Protein AF-A0A385BKR3-F1 (afdb_monomer)

pLDDT: mean 83.0, std 9.74, range [44.62, 93.06]

Sequence (88 aa):
MNAYLKEIAGVCEIEKELTIHIARHTFAITVTLTNGVPIESVSKMLGHKNLRTTQHYAKVLDRKVSEDMKILKEKFTINSKNQKTQAS

Solvent-accessible surface area (backbone atoms only — not comparable to full-atom values): 5187 Å² total; per-residue (Å²): 121,53,64,62,40,47,53,51,25,62,76,68,70,46,89,64,90,54,40,70,69,57,53,53,50,43,45,54,43,67,64,30,45,73,69,65,47,54,67,69,58,50,26,55,77,70,67,49,92,52,67,74,74,56,53,75,51,47,71,60,49,57,57,46,53,54,52,55,51,51,53,50,52,50,54,56,50,51,55,59,50,57,60,59,63,73,73,108

Mean predicted aligned error: 8.47 Å

Structure (mmCIF, N/CA/C/O backbone):
data_AF-A0A385BKR3-F1
#
_entry.id   AF-A0A385BKR3-F1
#
loop_
_atom_site.group_PDB
_atom_site.id
_atom_site.type_symbol
_atom_site.label_atom_id
_atom_site.label_alt_id
_atom_site.label_comp_id
_atom_site.label_asym_id
_atom_site.label_entity_id
_atom_site.label_seq_id
_atom_site.pdbx_PDB_ins_code
_atom_site.Cartn_x
_atom_site.Cartn_y
_atom_site.Cartn_z
_atom_site.occupancy
_atom_site.B_iso_or_equiv
_atom_site.auth_seq_id
_atom_site.auth_comp_id
_atom_site.auth_asym_id
_atom_site.auth_atom_id
_atom_site.pdbx_PDB_model_num
ATOM 1 N N . MET A 1 1 ? 15.691 -4.999 -19.952 1.00 62.09 1 MET A N 1
ATOM 2 C CA . MET A 1 1 ? 15.058 -5.533 -18.722 1.00 62.09 1 MET A CA 1
ATOM 3 C C . MET A 1 1 ? 13.531 -5.613 -18.827 1.00 62.09 1 MET A C 1
ATOM 5 O O . MET A 1 1 ? 12.997 -6.651 -18.477 1.00 62.09 1 MET A O 1
ATOM 9 N N . ASN A 1 2 ? 12.826 -4.619 -19.391 1.00 77.06 2 ASN A N 1
ATOM 10 C CA . ASN A 1 2 ? 11.367 -4.717 -19.624 1.00 77.06 2 ASN A CA 1
ATOM 11 C C . ASN A 1 2 ? 10.940 -5.751 -20.693 1.00 77.06 2 ASN A C 1
ATOM 13 O O . ASN A 1 2 ? 9.768 -6.095 -20.740 1.00 77.06 2 ASN A O 1
ATOM 17 N N . ALA A 1 3 ? 11.850 -6.250 -21.540 1.00 80.25 3 ALA A N 1
ATOM 18 C CA . ALA A 1 3 ? 11.527 -7.239 -22.580 1.00 80.25 3 ALA A CA 1
ATOM 19 C C . ALA A 1 3 ? 10.924 -8.533 -21.998 1.00 80.25 3 ALA A C 1
ATOM 21 O O . ALA A 1 3 ? 9.854 -8.945 -22.425 1.00 80.25 3 ALA A O 1
ATOM 22 N N . TYR A 1 4 ? 11.523 -9.082 -20.936 1.00 84.12 4 TYR A N 1
ATOM 23 C CA . TYR A 1 4 ? 10.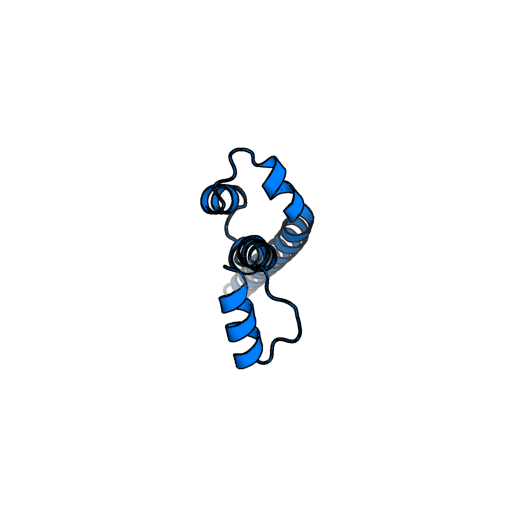989 -10.262 -20.246 1.00 84.12 4 TYR A CA 1
ATOM 24 C C . TYR A 1 4 ? 9.620 -10.011 -19.599 1.00 84.12 4 TYR A C 1
ATOM 26 O O . TYR A 1 4 ? 8.769 -10.892 -19.582 1.00 84.12 4 TYR A O 1
ATOM 34 N N . LEU A 1 5 ? 9.368 -8.795 -19.098 1.00 84.44 5 LEU A N 1
ATOM 35 C CA . LEU A 1 5 ? 8.048 -8.436 -18.565 1.00 84.44 5 LEU A CA 1
ATOM 36 C C . LEU A 1 5 ? 6.979 -8.394 -19.663 1.00 84.44 5 LEU A C 1
ATOM 38 O O . LEU A 1 5 ? 5.831 -8.721 -19.384 1.00 84.44 5 LEU A O 1
ATOM 42 N N . LYS A 1 6 ? 7.347 -8.026 -20.897 1.00 83.69 6 LYS A N 1
ATOM 43 C CA . LYS A 1 6 ? 6.438 -8.051 -22.053 1.00 83.69 6 LYS A CA 1
ATOM 44 C C . LYS A 1 6 ? 6.117 -9.476 -22.491 1.00 83.69 6 LYS A C 1
ATOM 46 O O . LYS A 1 6 ? 4.963 -9.761 -22.782 1.00 83.69 6 LYS A O 1
ATOM 51 N N . GLU A 1 7 ? 7.102 -10.370 -22.478 1.00 87.06 7 GLU A N 1
ATOM 52 C CA . GLU A 1 7 ? 6.877 -11.795 -22.753 1.00 87.06 7 GLU A CA 1
ATOM 53 C C . GLU A 1 7 ? 5.947 -12.425 -21.712 1.00 87.06 7 GLU A C 1
ATOM 55 O O . GLU A 1 7 ? 4.951 -13.044 -22.075 1.00 87.06 7 GLU A O 1
ATOM 60 N N . ILE A 1 8 ? 6.209 -12.193 -20.420 1.00 87.19 8 ILE A N 1
ATOM 61 C CA . ILE A 1 8 ? 5.344 -12.679 -19.335 1.00 87.19 8 ILE A CA 1
ATOM 62 C C . ILE A 1 8 ? 3.934 -12.083 -19.454 1.00 87.19 8 ILE A C 1
ATOM 64 O O . ILE A 1 8 ? 2.960 -12.811 -19.297 1.00 87.19 8 ILE A O 1
ATOM 68 N N . ALA A 1 9 ? 3.804 -10.789 -19.774 1.00 88.25 9 ALA A N 1
ATOM 69 C CA . ALA A 1 9 ? 2.499 -10.164 -20.008 1.00 88.25 9 ALA A CA 1
ATOM 70 C C . ALA A 1 9 ? 1.732 -10.849 -21.148 1.00 88.25 9 ALA A C 1
ATOM 72 O O . ALA A 1 9 ? 0.540 -11.099 -21.002 1.00 88.25 9 ALA A O 1
ATOM 73 N N . GLY A 1 10 ? 2.422 -11.187 -22.243 1.00 86.81 10 GLY A N 1
ATOM 74 C CA . GLY A 1 10 ? 1.837 -11.900 -23.378 1.00 86.81 10 GLY A CA 1
ATOM 75 C C . GLY A 1 10 ? 1.357 -13.307 -23.017 1.00 86.81 10 GLY A C 1
ATOM 76 O O . GLY A 1 10 ? 0.262 -13.688 -23.411 1.00 86.81 10 GLY A O 1
ATOM 77 N N . VAL A 1 11 ? 2.129 -14.055 -22.221 1.00 92.19 11 VAL A N 1
ATOM 78 C CA . VAL A 1 11 ? 1.744 -15.402 -21.752 1.00 92.19 11 VAL A CA 1
ATOM 79 C C . VAL A 1 11 ? 0.584 -15.353 -20.754 1.00 92.19 11 VAL A C 1
ATOM 81 O O . VAL A 1 11 ? -0.260 -16.242 -20.746 1.00 92.19 11 VAL A O 1
ATOM 84 N N . CYS A 1 12 ? 0.536 -14.328 -19.903 1.00 90.94 12 CYS A N 1
ATOM 85 C CA . CYS A 1 12 ? -0.512 -14.156 -18.898 1.00 90.94 12 CYS A CA 1
ATOM 86 C C . CYS A 1 12 ? -1.750 -13.398 -19.412 1.00 90.94 12 CYS A C 1
ATOM 88 O O . CYS A 1 12 ? -2.606 -13.064 -18.595 1.00 90.94 12 CYS A O 1
ATOM 90 N N . GLU A 1 13 ? -1.826 -13.090 -20.712 1.00 92.81 13 GLU A N 1
ATOM 91 C CA . GLU A 1 13 ? -2.927 -12.332 -21.333 1.00 92.81 13 GLU A CA 1
ATOM 92 C C . GLU A 1 13 ? -3.194 -10.973 -20.647 1.00 92.81 13 GLU A C 1
ATOM 94 O O . GLU A 1 13 ? -4.326 -10.507 -20.518 1.00 92.81 13 GLU A O 1
ATOM 99 N N . ILE A 1 14 ? -2.133 -10.304 -20.184 1.00 88.94 14 ILE A N 1
ATOM 100 C CA . ILE A 1 14 ? -2.228 -8.993 -19.534 1.00 88.94 14 ILE A CA 1
ATOM 101 C C . ILE A 1 14 ? -2.159 -7.901 -20.605 1.00 88.94 14 ILE A C 1
ATOM 103 O O . ILE A 1 14 ? -1.101 -7.624 -21.162 1.00 88.94 14 ILE A O 1
ATOM 107 N N . GLU A 1 15 ? -3.280 -7.216 -20.835 1.00 85.94 15 GLU A N 1
ATOM 108 C CA . GLU A 1 15 ? -3.385 -6.141 -21.839 1.00 85.94 15 GLU A CA 1
ATOM 109 C C . GLU A 1 15 ? -2.615 -4.861 -21.463 1.00 85.94 15 GLU A C 1
ATOM 111 O O . GLU A 1 15 ? -2.294 -4.030 -22.314 1.00 85.94 15 GLU A O 1
ATOM 116 N N . LYS A 1 16 ? -2.311 -4.670 -20.174 1.00 84.56 16 LYS A N 1
ATOM 117 C CA . LYS A 1 16 ? -1.542 -3.516 -19.692 1.00 84.56 16 LYS A CA 1
ATOM 118 C C . LYS A 1 16 ? -0.048 -3.711 -19.921 1.00 84.56 16 LYS A C 1
ATOM 120 O O . LYS A 1 16 ? 0.514 -4.746 -19.576 1.00 84.56 16 LYS A O 1
ATOM 125 N N . GLU A 1 17 ? 0.629 -2.655 -20.369 1.00 85.44 17 GLU A N 1
ATOM 126 C CA . GLU A 1 17 ? 2.088 -2.669 -20.479 1.00 85.44 17 GLU A CA 1
ATOM 127 C C . GLU A 1 17 ? 2.736 -2.824 -19.092 1.00 85.44 17 GLU A C 1
ATOM 129 O O . GLU A 1 17 ? 2.704 -1.914 -18.260 1.00 85.44 17 GLU A O 1
ATOM 134 N N . LEU A 1 18 ? 3.347 -3.986 -18.839 1.00 85.75 18 LEU A N 1
ATOM 135 C CA . LEU A 1 18 ? 4.111 -4.232 -17.621 1.00 85.75 18 LEU A CA 1
ATOM 136 C C . LEU A 1 18 ? 5.482 -3.554 -17.706 1.00 85.75 18 LEU A C 1
ATOM 138 O O . LEU A 1 18 ? 6.322 -3.872 -18.548 1.00 85.75 18 LEU A O 1
ATOM 142 N N . THR A 1 19 ? 5.733 -2.643 -16.770 1.00 89.19 19 THR A N 1
ATOM 143 C CA . THR A 1 19 ? 7.038 -2.001 -16.579 1.00 89.19 19 THR A CA 1
ATOM 144 C C . THR A 1 19 ? 7.555 -2.260 -15.168 1.00 89.19 19 THR A C 1
ATOM 146 O O . THR A 1 19 ? 6.780 -2.500 -14.240 1.00 89.19 19 THR A O 1
ATOM 149 N N . ILE A 1 20 ? 8.872 -2.153 -14.967 1.00 87.06 20 ILE A N 1
ATOM 150 C CA . ILE A 1 20 ? 9.489 -2.268 -13.631 1.00 87.06 20 ILE A CA 1
ATOM 151 C C . ILE A 1 20 ? 8.891 -1.252 -12.645 1.00 87.06 20 ILE A C 1
ATOM 153 O O . ILE A 1 20 ? 8.710 -1.561 -11.468 1.00 87.06 20 ILE A O 1
ATOM 157 N N . HIS A 1 21 ? 8.537 -0.053 -13.116 1.00 86.81 21 HIS A N 1
ATOM 158 C CA . HI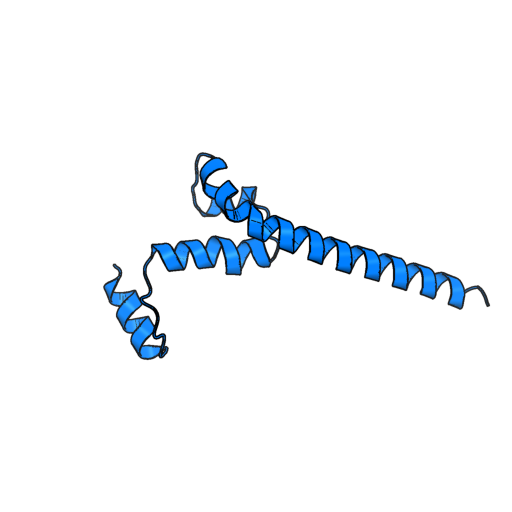S A 1 21 ? 7.892 0.961 -12.282 1.00 86.81 21 HIS A CA 1
ATOM 159 C C . HIS A 1 21 ? 6.509 0.508 -11.796 1.00 86.81 21 HIS A C 1
ATOM 161 O O . HIS A 1 21 ? 6.204 0.656 -10.612 1.00 86.81 21 HIS A O 1
ATOM 167 N N . ILE A 1 22 ? 5.703 -0.114 -12.664 1.00 88.31 22 ILE A N 1
ATOM 168 C CA . ILE A 1 22 ? 4.396 -0.678 -12.290 1.00 88.31 22 ILE A CA 1
ATOM 169 C C . ILE A 1 22 ? 4.564 -1.848 -11.320 1.00 88.31 22 ILE A C 1
ATOM 171 O O . ILE A 1 22 ? 3.851 -1.912 -10.318 1.00 88.31 22 ILE A O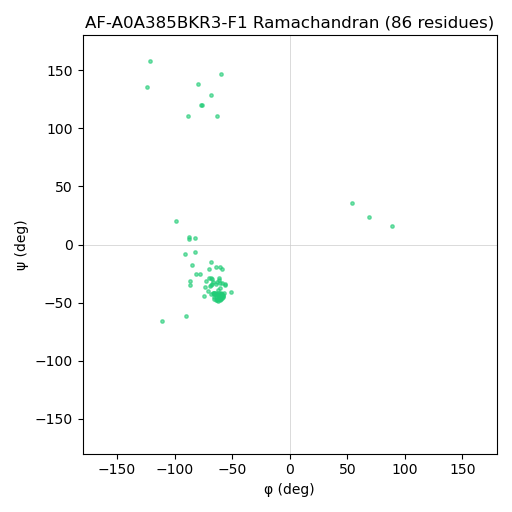 1
ATOM 175 N N . ALA A 1 23 ? 5.532 -2.735 -11.558 1.00 88.62 23 ALA A N 1
ATOM 176 C CA . ALA A 1 23 ? 5.824 -3.838 -10.645 1.00 88.62 23 ALA A CA 1
ATOM 177 C C . ALA A 1 23 ? 6.217 -3.322 -9.249 1.00 88.62 23 ALA A C 1
ATOM 179 O O . ALA A 1 23 ? 5.683 -3.781 -8.239 1.00 88.62 23 ALA A O 1
ATOM 180 N N . ARG A 1 24 ? 7.075 -2.294 -9.181 1.00 89.06 24 ARG A N 1
ATOM 181 C CA . ARG A 1 24 ? 7.479 -1.646 -7.924 1.00 89.06 24 ARG A CA 1
ATOM 182 C C . ARG A 1 24 ? 6.297 -1.008 -7.191 1.00 89.06 24 ARG A C 1
ATOM 184 O O . ARG A 1 24 ? 6.180 -1.175 -5.978 1.00 89.06 24 ARG A O 1
ATOM 191 N N . HIS A 1 25 ? 5.419 -0.303 -7.903 1.00 88.62 25 HIS A N 1
ATOM 192 C CA . HIS A 1 25 ? 4.202 0.264 -7.314 1.00 88.62 25 HIS A CA 1
ATOM 193 C C . HIS A 1 25 ? 3.244 -0.819 -6.816 1.00 88.62 25 HIS A C 1
ATOM 195 O O . HIS A 1 25 ? 2.716 -0.708 -5.712 1.00 88.62 25 HIS A O 1
ATOM 201 N N . THR A 1 26 ? 3.063 -1.890 -7.587 1.00 90.00 26 THR A N 1
ATOM 202 C CA . THR A 1 26 ? 2.213 -3.027 -7.211 1.00 90.00 26 THR A CA 1
ATOM 203 C C . THR A 1 26 ? 2.736 -3.706 -5.949 1.00 90.00 26 THR A C 1
ATOM 205 O O . THR A 1 26 ? 1.964 -3.954 -5.023 1.00 90.00 26 THR A O 1
ATOM 208 N N . PHE A 1 27 ? 4.050 -3.916 -5.851 1.00 91.38 27 PHE A N 1
ATOM 209 C CA . PHE A 1 27 ? 4.685 -4.451 -4.649 1.00 91.38 27 PHE A CA 1
ATOM 210 C C . PHE A 1 27 ? 4.471 -3.542 -3.425 1.00 91.38 27 PHE A C 1
ATOM 212 O O . PHE A 1 27 ? 4.059 -3.999 -2.357 1.00 91.38 27 PHE A O 1
ATOM 219 N N . ALA A 1 28 ? 4.693 -2.236 -3.585 1.00 88.94 28 ALA A N 1
ATOM 220 C CA . ALA A 1 28 ? 4.547 -1.269 -2.501 1.00 88.94 28 ALA A CA 1
ATOM 221 C C . ALA A 1 28 ? 3.093 -1.128 -2.023 1.00 88.94 28 ALA A C 1
ATOM 223 O O . ALA A 1 28 ? 2.835 -1.043 -0.831 1.00 88.94 28 ALA A O 1
ATOM 224 N N . ILE A 1 29 ? 2.128 -1.099 -2.939 1.00 87.88 29 ILE A N 1
ATOM 225 C CA . ILE A 1 29 ? 0.729 -0.836 -2.593 1.00 87.88 29 ILE A CA 1
ATOM 226 C C . ILE A 1 29 ? -0.009 -2.137 -2.292 1.00 87.88 29 ILE A C 1
ATOM 228 O O . ILE A 1 29 ? -0.511 -2.315 -1.189 1.00 87.88 29 ILE A O 1
ATOM 232 N N . THR A 1 30 ? -0.086 -3.027 -3.281 1.00 88.25 30 THR A N 1
ATOM 233 C CA . THR A 1 30 ? -1.029 -4.158 -3.303 1.00 88.25 30 THR A CA 1
ATOM 234 C C . THR A 1 30 ? -0.481 -5.389 -2.590 1.00 88.25 30 THR A C 1
ATOM 236 O O . THR A 1 30 ? -1.240 -6.172 -2.025 1.00 88.25 30 THR A O 1
ATOM 239 N N . VAL A 1 31 ? 0.838 -5.585 -2.613 1.00 91.31 31 VAL A N 1
ATOM 240 C CA . VAL A 1 31 ? 1.457 -6.735 -1.940 1.00 91.31 31 VAL A CA 1
ATOM 241 C C . VAL A 1 31 ? 1.748 -6.428 -0.472 1.00 91.31 31 VAL A C 1
ATOM 243 O O . VAL A 1 31 ? 1.600 -7.313 0.363 1.00 91.31 31 VAL A O 1
ATOM 246 N N . THR A 1 32 ? 2.121 -5.192 -0.127 1.00 91.44 32 THR A N 1
ATOM 247 C CA . THR A 1 32 ? 2.586 -4.856 1.231 1.00 91.44 32 THR A CA 1
ATOM 248 C C . THR A 1 32 ? 1.620 -3.963 2.015 1.00 91.44 32 THR A C 1
ATOM 250 O O . THR A 1 32 ? 1.051 -4.427 3.003 1.00 91.44 32 THR A O 1
ATOM 253 N N . LEU A 1 33 ? 1.386 -2.712 1.600 1.00 87.25 33 LEU A N 1
ATOM 254 C CA . LEU A 1 33 ? 0.565 -1.762 2.372 1.00 87.25 33 LEU A CA 1
ATOM 255 C C . LEU A 1 33 ? -0.876 -2.250 2.591 1.00 87.25 33 LEU A C 1
ATOM 257 O O . LEU A 1 33 ? -1.361 -2.251 3.723 1.00 87.25 33 LEU A O 1
ATOM 261 N N . THR A 1 34 ? -1.557 -2.738 1.552 1.00 86.44 34 THR A N 1
ATOM 262 C CA . THR A 1 34 ? -2.912 -3.316 1.676 1.00 86.44 34 THR A CA 1
ATOM 263 C C . THR A 1 34 ? -2.945 -4.546 2.580 1.00 86.44 34 THR A C 1
ATOM 265 O O . THR A 1 34 ? -3.931 -4.749 3.283 1.00 86.44 34 THR A O 1
ATOM 268 N N . ASN A 1 35 ? -1.849 -5.302 2.662 1.00 87.31 35 ASN A N 1
ATOM 269 C CA . ASN A 1 35 ? -1.697 -6.451 3.561 1.00 87.31 35 ASN A CA 1
ATOM 270 C C . ASN A 1 35 ? -1.180 -6.077 4.960 1.00 87.31 35 ASN A C 1
ATOM 272 O O . ASN A 1 35 ? -1.011 -6.942 5.809 1.00 87.31 35 ASN A O 1
ATOM 276 N N . GLY A 1 36 ? -1.010 -4.783 5.250 1.00 84.06 36 GLY A N 1
ATOM 277 C CA . GLY A 1 36 ? -0.781 -4.281 6.612 1.00 84.06 36 GLY A CA 1
ATOM 278 C C . GLY A 1 36 ? 0.670 -4.229 7.031 1.00 84.06 36 GLY A C 1
ATOM 279 O O . GLY A 1 36 ? 0.968 -4.069 8.210 1.00 84.06 36 GLY A O 1
ATOM 280 N N . VAL A 1 37 ? 1.573 -4.307 6.060 1.00 88.56 37 VAL A N 1
ATOM 281 C CA . VAL A 1 37 ? 2.976 -4.009 6.302 1.00 88.56 37 VAL A CA 1
ATOM 282 C C . VAL A 1 37 ? 3.117 -2.502 6.579 1.00 88.56 37 VAL A C 1
ATOM 284 O O . VAL A 1 37 ? 2.643 -1.701 5.769 1.00 88.56 37 VAL A O 1
ATOM 287 N N . PRO A 1 38 ? 3.775 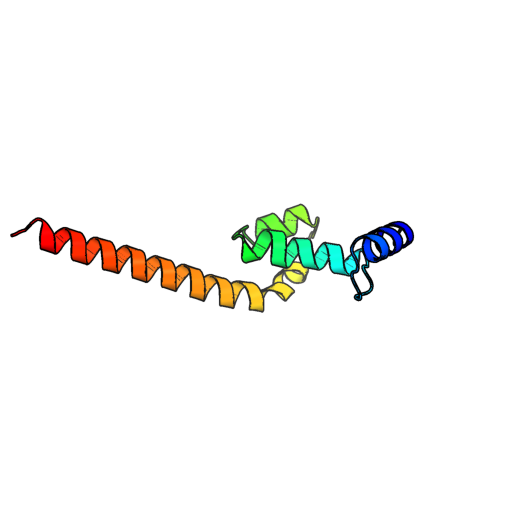-2.094 7.681 1.00 85.88 38 PRO A N 1
ATOM 288 C CA . PRO A 1 38 ? 3.987 -0.684 8.000 1.00 85.88 38 PRO A CA 1
ATOM 289 C C . PRO A 1 38 ? 4.782 0.053 6.92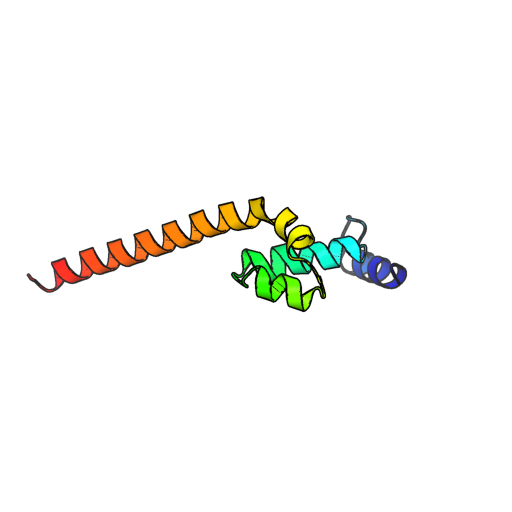0 1.00 85.88 38 PRO A C 1
ATOM 291 O O . PRO A 1 38 ? 5.690 -0.510 6.296 1.00 85.88 38 PRO A O 1
ATOM 294 N N . ILE A 1 39 ? 4.480 1.337 6.724 1.00 85.62 39 ILE A N 1
ATOM 295 C CA . ILE A 1 39 ? 5.091 2.160 5.674 1.00 85.62 39 ILE A CA 1
ATOM 296 C C . ILE A 1 39 ? 6.612 2.296 5.836 1.00 85.62 39 ILE A C 1
ATOM 298 O O . ILE A 1 39 ? 7.338 2.380 4.847 1.00 85.62 39 ILE A O 1
ATOM 302 N N . GLU A 1 40 ? 7.119 2.253 7.064 1.00 87.06 40 GLU A N 1
ATOM 303 C CA . GLU A 1 40 ? 8.542 2.291 7.394 1.00 87.06 40 GLU A CA 1
ATOM 304 C C . GLU A 1 40 ? 9.259 1.032 6.902 1.00 87.06 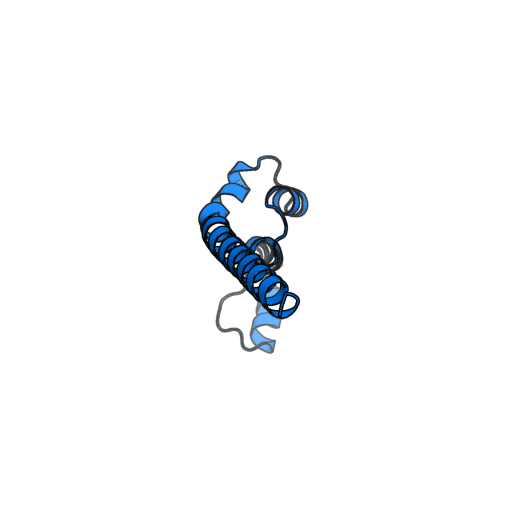40 GLU A C 1
ATOM 306 O O . GLU A 1 40 ? 10.346 1.111 6.320 1.00 87.06 40 GLU A O 1
ATOM 311 N N . SER A 1 41 ? 8.621 -0.126 7.084 1.00 89.50 41 SER A N 1
ATOM 312 C CA . SER A 1 41 ? 9.106 -1.416 6.594 1.00 89.50 41 SER A CA 1
ATOM 313 C C . SER A 1 41 ? 9.112 -1.448 5.071 1.00 89.50 41 SER A C 1
ATOM 315 O O . SER A 1 41 ? 10.132 -1.786 4.473 1.00 89.50 41 SER A O 1
ATOM 317 N N . VAL A 1 42 ? 8.024 -1.005 4.433 1.00 89.12 42 VAL A N 1
ATOM 318 C CA . VAL A 1 42 ? 7.945 -0.904 2.966 1.00 89.12 42 VAL A CA 1
ATOM 319 C C . VAL A 1 42 ? 9.012 0.052 2.427 1.00 89.12 42 VAL A C 1
ATOM 321 O O . VAL A 1 42 ? 9.700 -0.264 1.458 1.00 89.12 42 VAL A O 1
ATOM 324 N N . SER A 1 43 ? 9.224 1.196 3.082 1.00 88.56 43 SER A N 1
ATOM 325 C CA . SER A 1 43 ? 10.256 2.165 2.700 1.00 88.56 43 S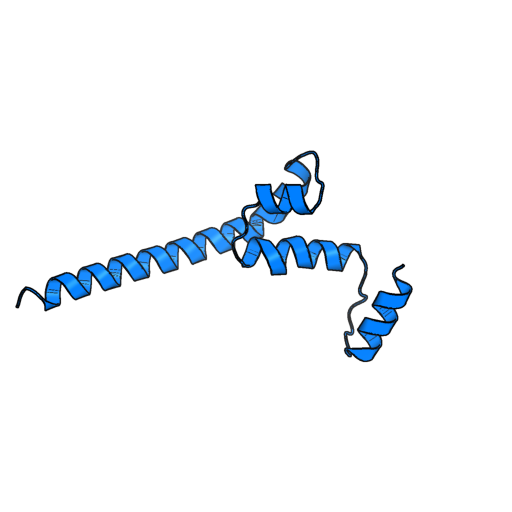ER A CA 1
ATOM 326 C C . SER A 1 43 ? 11.664 1.561 2.741 1.00 88.56 43 SER A C 1
ATOM 328 O O . SER A 1 43 ? 12.449 1.792 1.819 1.00 88.56 43 SER A O 1
ATOM 330 N N . LYS A 1 44 ? 11.976 0.754 3.767 1.00 88.88 44 LYS A N 1
ATOM 331 C CA . LYS A 1 44 ? 13.245 0.013 3.857 1.00 88.88 44 LYS A CA 1
ATOM 332 C C . LYS A 1 44 ? 13.369 -1.051 2.766 1.00 88.88 44 LYS A C 1
ATOM 334 O O . LYS A 1 44 ? 14.408 -1.110 2.119 1.00 88.88 44 LYS A O 1
ATOM 339 N N . MET A 1 45 ? 12.318 -1.836 2.511 1.00 89.88 45 MET A N 1
ATOM 340 C CA . MET A 1 45 ? 12.301 -2.861 1.451 1.00 89.88 45 MET A CA 1
ATOM 341 C C . MET A 1 45 ? 12.513 -2.262 0.056 1.00 89.88 45 MET A C 1
ATOM 343 O O . MET A 1 45 ? 13.139 -2.872 -0.804 1.00 89.88 45 MET A O 1
ATOM 347 N N . LEU A 1 46 ? 12.024 -1.042 -0.167 1.00 88.38 46 LEU A N 1
ATOM 348 C CA . LEU A 1 46 ? 12.215 -0.306 -1.413 1.00 88.38 46 LEU A CA 1
ATOM 349 C C . LEU A 1 46 ? 13.572 0.419 -1.484 1.00 88.38 46 LEU A C 1
ATOM 351 O O . LEU A 1 46 ? 13.900 0.982 -2.529 1.00 88.38 46 LEU A O 1
ATOM 355 N N . GLY A 1 47 ? 14.368 0.430 -0.412 1.00 87.06 47 GLY A N 1
ATOM 356 C CA . GLY A 1 47 ? 15.652 1.135 -0.363 1.00 87.06 47 GLY A CA 1
ATOM 357 C C . GLY A 1 47 ? 15.516 2.662 -0.389 1.00 87.06 47 GLY A C 1
ATOM 358 O O . GLY A 1 47 ? 16.429 3.363 -0.818 1.00 87.06 47 GLY A O 1
ATOM 359 N N . HIS A 1 48 ? 14.369 3.207 0.026 1.00 87.12 48 HIS A N 1
ATOM 360 C CA . HIS A 1 48 ? 14.168 4.653 0.081 1.00 87.12 48 HIS A CA 1
ATOM 361 C C . HIS A 1 48 ? 14.889 5.243 1.300 1.00 87.12 48 HIS A C 1
ATOM 363 O O . HIS A 1 48 ? 14.567 4.911 2.440 1.00 87.12 48 HIS A O 1
ATOM 369 N N . LYS A 1 49 ? 15.828 6.168 1.060 1.00 79.69 49 LYS A N 1
ATOM 370 C CA . LYS A 1 49 ? 16.568 6.881 2.120 1.00 79.69 49 LYS A CA 1
ATOM 371 C C . LYS A 1 49 ? 15.677 7.836 2.928 1.00 79.69 49 LYS A C 1
ATOM 373 O O . LYS A 1 49 ? 15.934 8.064 4.103 1.00 79.69 49 LYS A O 1
ATOM 378 N N . ASN A 1 50 ? 14.620 8.359 2.299 1.00 77.62 50 ASN A N 1
ATOM 379 C CA . ASN A 1 50 ? 13.672 9.300 2.892 1.00 77.62 50 ASN A CA 1
ATOM 380 C C . ASN A 1 50 ? 12.248 8.750 2.791 1.00 77.62 50 ASN A C 1
ATOM 382 O O . ASN A 1 50 ? 11.820 8.344 1.713 1.00 77.62 50 ASN A O 1
ATOM 386 N N . LEU A 1 51 ? 11.473 8.847 3.874 1.00 77.31 51 LEU A N 1
ATOM 387 C CA . LEU A 1 51 ? 10.062 8.433 3.886 1.00 77.31 51 LEU A CA 1
ATOM 388 C C . LEU A 1 51 ? 9.178 9.269 2.948 1.00 77.31 51 LEU A C 1
ATOM 390 O O . LEU A 1 51 ? 8.110 8.812 2.552 1.00 77.31 51 LEU A O 1
ATOM 394 N N . ARG A 1 52 ? 9.629 10.463 2.543 1.00 77.19 52 ARG A N 1
ATOM 395 C CA . ARG A 1 52 ? 8.879 11.387 1.678 1.00 77.19 52 ARG A CA 1
ATOM 396 C C . ARG A 1 52 ? 8.453 10.773 0.342 1.00 77.19 52 ARG A C 1
ATOM 398 O O . ARG A 1 52 ? 7.378 11.088 -0.152 1.00 77.19 52 ARG A O 1
ATOM 405 N N . THR A 1 53 ? 9.258 9.883 -0.240 1.00 74.12 53 THR A N 1
ATOM 406 C CA . THR A 1 53 ? 8.894 9.182 -1.486 1.00 74.12 53 THR A CA 1
ATOM 407 C C . THR A 1 53 ? 7.816 8.125 -1.253 1.00 74.12 53 THR A C 1
ATOM 409 O O . THR A 1 53 ? 6.981 7.893 -2.121 1.00 74.12 53 THR A O 1
ATOM 412 N N . THR A 1 54 ? 7.797 7.515 -0.068 1.00 79.81 54 THR A N 1
ATOM 413 C CA . THR A 1 54 ? 6.807 6.510 0.340 1.00 79.81 54 THR A CA 1
ATOM 414 C C . THR A 1 54 ? 5.499 7.164 0.822 1.00 79.81 54 THR A C 1
ATOM 416 O O . THR A 1 54 ? 4.432 6.576 0.675 1.00 79.81 54 THR A O 1
ATOM 419 N N . GLN A 1 55 ? 5.543 8.414 1.305 1.00 76.81 55 GLN A N 1
ATOM 420 C CA . GLN A 1 55 ? 4.364 9.196 1.718 1.00 76.81 55 GLN A CA 1
ATOM 421 C C . GLN A 1 55 ? 3.351 9.439 0.588 1.00 76.81 55 GLN A C 1
ATOM 423 O O . GLN A 1 55 ? 2.181 9.683 0.871 1.00 76.81 55 GLN A O 1
ATOM 428 N N . HIS A 1 56 ? 3.743 9.316 -0.685 1.00 78.31 56 HIS A N 1
ATOM 429 C CA . HIS A 1 56 ? 2.793 9.370 -1.803 1.00 78.31 56 HIS A CA 1
ATOM 430 C C . HIS A 1 56 ? 1.695 8.288 -1.708 1.00 78.31 56 HIS A C 1
ATOM 432 O O . HIS A 1 56 ? 0.607 8.458 -2.253 1.00 78.31 56 HIS A O 1
ATOM 43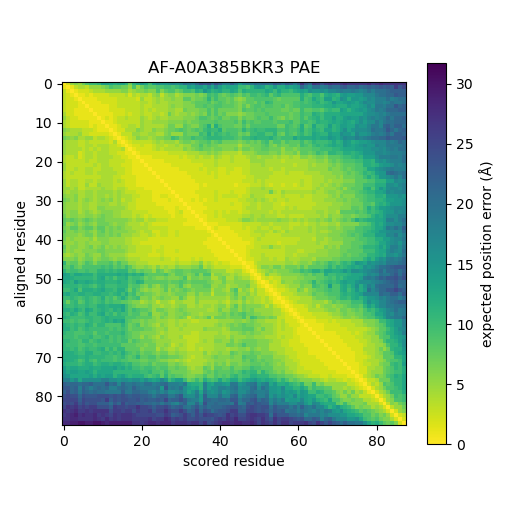8 N N . TYR A 1 57 ? 1.931 7.208 -0.954 1.00 78.25 57 TYR A N 1
ATOM 439 C CA . TYR A 1 57 ? 0.950 6.150 -0.707 1.00 78.25 57 TYR A CA 1
ATOM 440 C C . TYR A 1 57 ? -0.056 6.455 0.419 1.00 78.25 57 TYR A C 1
ATOM 442 O O . TYR A 1 57 ? -0.875 5.595 0.739 1.00 78.25 57 TYR A O 1
ATOM 450 N N . ALA A 1 58 ? -0.049 7.665 0.996 1.00 76.69 58 ALA A N 1
ATOM 451 C CA . ALA A 1 58 ? -0.915 8.056 2.117 1.00 76.69 58 ALA A CA 1
ATOM 452 C C . ALA A 1 58 ? -2.409 7.759 1.890 1.00 76.69 58 ALA A C 1
ATOM 454 O O . ALA A 1 58 ? -3.059 7.206 2.768 1.00 76.69 58 ALA A O 1
ATOM 455 N N . LYS A 1 59 ? -2.937 7.992 0.680 1.00 77.25 59 LYS A N 1
ATOM 456 C CA . LYS A 1 59 ? -4.352 7.705 0.367 1.00 77.25 59 LYS A CA 1
ATOM 457 C C . LYS A 1 59 ? -4.742 6.235 0.579 1.00 77.25 59 LYS A C 1
ATOM 459 O O . LYS A 1 59 ? -5.879 5.936 0.930 1.00 77.25 59 LYS A O 1
ATOM 464 N N . VAL A 1 60 ? -3.813 5.307 0.338 1.00 78.06 60 VAL A N 1
ATOM 465 C CA . VAL A 1 60 ? -4.043 3.868 0.546 1.00 78.06 60 VAL A CA 1
ATOM 466 C C . VAL A 1 60 ? -4.056 3.545 2.040 1.00 78.06 60 VAL A C 1
ATOM 468 O O . VAL A 1 60 ? -4.860 2.722 2.476 1.00 78.06 60 VAL A O 1
ATOM 471 N N . LEU A 1 61 ? -3.202 4.217 2.818 1.00 77.38 61 LEU A N 1
ATOM 472 C CA . LEU A 1 61 ? -3.161 4.083 4.273 1.00 77.38 61 LEU A CA 1
ATOM 473 C C . LEU A 1 61 ? -4.464 4.563 4.915 1.00 77.38 61 LEU A C 1
ATOM 475 O O . LEU A 1 61 ? -5.004 3.843 5.746 1.00 77.38 61 LEU A O 1
ATOM 479 N N . ASP A 1 62 ? -5.015 5.701 4.487 1.00 83.62 62 ASP A N 1
ATOM 480 C CA . ASP A 1 62 ? -6.273 6.231 5.038 1.00 83.62 62 ASP A CA 1
ATOM 481 C C . ASP A 1 62 ? -7.427 5.229 4.889 1.00 83.62 62 ASP A C 1
ATOM 483 O O . ASP A 1 62 ? -8.172 4.957 5.836 1.00 83.62 62 ASP A O 1
ATOM 487 N N . ARG A 1 63 ? -7.538 4.614 3.703 1.00 83.94 63 ARG A N 1
ATOM 488 C CA . ARG A 1 63 ? -8.529 3.564 3.434 1.00 83.94 63 ARG A CA 1
ATOM 489 C C . ARG A 1 63 ? -8.333 2.372 4.367 1.00 83.94 63 ARG A C 1
ATOM 491 O O . ARG A 1 63 ? -9.301 1.867 4.929 1.00 83.94 63 ARG A O 1
ATOM 498 N N . LYS A 1 64 ? -7.083 1.949 4.548 1.00 80.88 64 LYS A N 1
ATOM 499 C CA . LYS A 1 64 ? -6.745 0.816 5.403 1.00 80.88 64 LYS A CA 1
ATOM 500 C C . LYS A 1 64 ? -7.045 1.084 6.880 1.00 80.88 64 LYS A C 1
ATOM 502 O O . LYS A 1 64 ? -7.629 0.231 7.537 1.00 80.88 64 LYS A O 1
ATOM 507 N N . VAL A 1 65 ? -6.734 2.278 7.384 1.00 85.44 65 VAL A N 1
ATOM 508 C CA . VAL A 1 65 ? -7.070 2.682 8.759 1.00 85.44 65 VAL A CA 1
ATOM 509 C C . VAL A 1 65 ? -8.576 2.569 9.002 1.00 85.44 65 VAL A C 1
ATOM 511 O O . VAL A 1 65 ? -9.001 2.069 10.041 1.00 85.44 65 VAL A O 1
ATOM 514 N N . SER A 1 66 ? -9.397 2.987 8.034 1.00 87.69 66 SER A N 1
ATOM 515 C CA . SER A 1 66 ? -10.853 2.850 8.128 1.00 87.69 66 SER A CA 1
ATOM 516 C C . SER A 1 66 ? -11.301 1.383 8.228 1.00 87.69 66 SER A C 1
ATOM 518 O O . SER A 1 66 ? -12.137 1.052 9.074 1.00 87.69 66 SER A O 1
ATOM 520 N N . GLU A 1 67 ? -10.721 0.494 7.415 1.00 87.38 67 GLU A N 1
ATOM 521 C CA . GLU A 1 67 ? -10.993 -0.951 7.452 1.00 87.38 67 GLU A CA 1
ATOM 522 C C . GLU A 1 67 ? -10.578 -1.575 8.791 1.00 87.38 67 GLU A C 1
ATOM 524 O O . GLU A 1 67 ? -11.372 -2.279 9.420 1.00 87.38 67 GLU A O 1
ATOM 529 N N . ASP A 1 68 ? -9.378 -1.253 9.274 1.00 87.38 68 ASP A N 1
ATOM 530 C CA . ASP A 1 68 ? -8.851 -1.763 10.539 1.00 87.38 68 ASP A CA 1
ATOM 531 C C . ASP A 1 68 ? -9.729 -1.318 11.727 1.00 87.38 68 ASP A C 1
ATOM 533 O O . ASP A 1 68 ? -10.036 -2.119 12.616 1.00 87.38 68 ASP A O 1
ATOM 537 N N . MET A 1 69 ? -10.226 -0.074 11.716 1.00 92.06 69 MET A N 1
ATOM 538 C CA . MET A 1 69 ? -11.149 0.433 12.743 1.00 92.06 69 MET A CA 1
ATOM 539 C C . MET A 1 69 ? -12.524 -0.235 12.692 1.00 92.06 69 MET A C 1
ATOM 541 O O . MET A 1 69 ? -13.137 -0.471 13.739 1.00 92.06 69 MET A O 1
ATOM 545 N N . LYS A 1 70 ? -13.014 -0.583 11.498 1.00 92.19 70 LYS A N 1
ATOM 546 C CA . LYS A 1 70 ? -14.255 -1.351 11.351 1.00 92.19 70 LYS A CA 1
ATOM 547 C C . LYS A 1 70 ? -14.112 -2.741 11.978 1.00 92.19 70 LYS A C 1
ATOM 549 O O . LYS A 1 70 ? -14.954 -3.121 12.791 1.00 92.19 70 LYS A O 1
ATOM 554 N N . ILE A 1 71 ? -13.023 -3.449 11.674 1.00 91.06 71 ILE A N 1
ATOM 555 C CA . ILE A 1 71 ? -12.720 -4.769 12.253 1.00 91.06 71 ILE A CA 1
ATOM 556 C C . ILE A 1 71 ? -12.614 -4.671 13.779 1.00 91.06 71 ILE A C 1
ATOM 558 O O . ILE A 1 71 ? -13.143 -5.514 14.508 1.00 91.06 71 ILE A O 1
ATOM 562 N N . LEU A 1 72 ? -11.951 -3.628 14.282 1.00 91.62 72 LEU A N 1
ATOM 563 C CA . LEU A 1 72 ? -11.815 -3.392 15.715 1.00 91.62 72 LEU A CA 1
ATOM 564 C C . LEU A 1 72 ? -13.186 -3.215 16.389 1.00 91.62 72 LEU A C 1
ATOM 566 O O . LEU A 1 72 ? -13.475 -3.872 17.391 1.00 91.62 72 LEU A O 1
ATOM 570 N N . LYS A 1 73 ? -14.061 -2.386 15.807 1.00 93.06 73 LYS A N 1
ATOM 571 C CA . LYS A 1 73 ? -15.434 -2.170 16.289 1.00 93.06 73 LYS A CA 1
ATOM 572 C C . LYS A 1 73 ? -16.237 -3.472 16.337 1.00 93.06 73 LYS A C 1
ATOM 574 O O . LYS A 1 73 ? -16.948 -3.719 17.313 1.00 93.06 73 LYS A O 1
ATOM 579 N N . GLU A 1 74 ? -16.126 -4.309 15.309 1.00 92.44 74 GLU A N 1
ATOM 580 C CA . GLU A 1 74 ? -16.806 -5.607 15.246 1.00 92.44 74 GLU A CA 1
ATOM 581 C C . GLU A 1 74 ? -16.342 -6.541 16.370 1.00 92.44 74 GLU A C 1
ATOM 583 O O . GLU A 1 74 ? -17.178 -7.081 17.098 1.00 92.44 74 GLU A O 1
ATOM 588 N N . LYS A 1 75 ? -15.026 -6.652 16.597 1.00 91.00 75 LYS A N 1
ATOM 589 C CA . LYS A 1 75 ? -14.455 -7.462 17.688 1.00 91.00 75 LYS A CA 1
ATOM 590 C C . LYS A 1 75 ? -14.962 -7.029 19.067 1.00 91.00 75 LYS A C 1
ATOM 592 O O . LYS A 1 75 ? -15.381 -7.872 19.860 1.00 91.00 75 LYS A O 1
ATOM 597 N N . PHE A 1 76 ? -14.994 -5.724 19.344 1.00 90.94 76 PHE A N 1
ATOM 598 C CA . PHE A 1 76 ? -15.529 -5.205 20.611 1.00 90.94 76 PHE A CA 1
ATOM 599 C C . PHE A 1 76 ? -17.043 -5.419 20.756 1.00 90.94 76 PHE A C 1
ATOM 601 O O . PHE A 1 76 ? -17.531 -5.687 21.858 1.00 90.94 76 PHE A O 1
ATOM 608 N N . THR A 1 77 ? -17.791 -5.356 19.651 1.00 90.38 77 THR A N 1
ATOM 609 C CA . THR A 1 77 ? -19.241 -5.604 19.645 1.00 90.38 77 THR A CA 1
ATOM 610 C C . THR A 1 77 ? -19.563 -7.074 19.926 1.00 90.38 77 THR A C 1
ATOM 612 O O . THR A 1 77 ? -20.468 -7.361 20.710 1.00 90.38 77 THR A O 1
ATOM 615 N N . ILE A 1 78 ? -18.819 -8.011 19.328 1.00 82.00 78 ILE A N 1
ATOM 616 C CA . ILE A 1 78 ? -18.975 -9.457 19.562 1.00 82.00 78 ILE A CA 1
ATOM 617 C C . ILE A 1 78 ? -18.644 -9.799 21.018 1.00 82.00 78 ILE A C 1
ATOM 619 O O . ILE A 1 78 ? -19.447 -10.444 21.692 1.00 82.00 78 ILE A O 1
ATOM 623 N N . ASN A 1 79 ? -17.523 -9.295 21.542 1.00 76.62 79 ASN A N 1
ATOM 624 C CA . ASN A 1 79 ? -17.142 -9.532 22.936 1.00 76.62 79 ASN A CA 1
ATOM 625 C C . ASN A 1 79 ? -18.179 -8.984 23.931 1.00 76.62 79 ASN A C 1
ATOM 627 O O . ASN A 1 79 ? -18.483 -9.649 24.919 1.00 76.62 79 ASN A O 1
ATOM 631 N N . SER A 1 80 ? -18.791 -7.829 23.643 1.00 73.75 80 SER A N 1
ATOM 632 C CA . SER A 1 80 ? -19.865 -7.269 24.480 1.00 73.75 80 SER A CA 1
ATOM 633 C C . SER A 1 80 ? -21.150 -8.108 24.461 1.00 73.75 80 SER A C 1
ATOM 635 O O . SER A 1 80 ? -21.889 -8.120 25.444 1.00 73.75 80 SER A O 1
ATOM 637 N N . LYS A 1 81 ? -21.444 -8.814 23.359 1.00 69.69 81 LYS A N 1
ATOM 638 C CA . LYS A 1 81 ? -22.590 -9.736 23.277 1.00 69.69 81 LYS A CA 1
ATOM 639 C C . LYS A 1 81 ? -22.322 -11.028 24.046 1.00 69.69 81 LYS A C 1
ATOM 641 O O . LYS A 1 81 ? -23.175 -11.430 24.828 1.00 69.69 81 LYS A O 1
ATOM 646 N N . ASN A 1 82 ? -21.129 -11.606 23.898 1.00 67.12 82 ASN A N 1
ATOM 647 C CA . ASN A 1 82 ? -20.753 -12.857 24.565 1.00 67.12 82 ASN A CA 1
ATOM 648 C C . ASN A 1 82 ? -20.733 -12.731 26.101 1.00 67.12 82 ASN A C 1
ATOM 650 O O . ASN A 1 82 ? -21.090 -13.679 26.793 1.00 67.12 82 ASN A O 1
ATOM 654 N N . GLN A 1 83 ? -20.394 -11.554 26.643 1.00 59.66 83 GLN A N 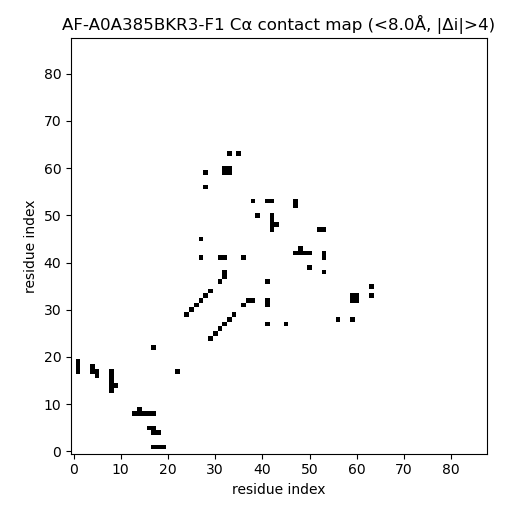1
ATOM 655 C CA . GLN A 1 83 ? -20.475 -11.293 28.090 1.00 59.66 83 GLN A CA 1
ATOM 656 C C . GLN A 1 83 ? -21.918 -11.207 28.613 1.00 59.66 83 GLN A C 1
ATOM 658 O O . GLN A 1 83 ? -22.169 -11.548 29.764 1.00 59.66 83 GLN A O 1
ATOM 663 N N . LYS A 1 84 ? -22.886 -10.794 27.783 1.00 59.12 84 LYS A N 1
ATOM 664 C CA . LYS A 1 84 ? -24.304 -10.751 28.178 1.00 59.12 84 LYS A CA 1
ATOM 665 C C . LYS A 1 84 ? -24.973 -12.126 28.160 1.00 59.12 84 LYS A C 1
ATOM 667 O O . LYS A 1 84 ? -25.942 -12.315 28.877 1.00 59.12 84 LYS A O 1
ATOM 672 N N . THR A 1 85 ? -24.475 -13.076 27.364 1.00 58.50 85 THR A N 1
ATOM 673 C CA . THR A 1 85 ? -25.067 -14.423 27.239 1.00 58.50 85 THR A CA 1
ATOM 674 C C . THR A 1 85 ? -24.592 -15.407 28.312 1.00 58.50 85 THR A C 1
ATOM 676 O O . THR A 1 85 ? -25.246 -16.417 28.516 1.00 58.50 85 THR A O 1
ATOM 679 N N . GLN A 1 86 ? -23.478 -15.130 29.000 1.00 54.47 86 GLN A N 1
ATOM 680 C CA . GLN A 1 86 ? -22.989 -15.944 30.130 1.00 54.47 86 GLN A CA 1
ATOM 681 C C . GLN A 1 86 ? -23.513 -15.471 31.497 1.00 54.47 86 GLN A C 1
ATOM 683 O O . GLN A 1 86 ? -23.286 -16.137 32.502 1.00 54.47 86 GLN A O 1
ATOM 688 N N . ALA A 1 87 ? -24.190 -14.320 31.545 1.00 53.78 87 ALA A N 1
ATOM 689 C CA . ALA A 1 87 ? -24.773 -13.746 32.758 1.00 53.78 87 ALA A CA 1
ATOM 690 C C . ALA A 1 87 ? -26.287 -14.027 32.892 1.00 53.78 87 ALA A C 1
ATOM 692 O O . ALA A 1 87 ? -26.990 -13.294 33.586 1.00 53.78 87 ALA A O 1
ATOM 693 N N . SER A 1 88 ? -26.812 -15.044 32.201 1.00 44.62 88 SER A N 1
ATOM 694 C CA . SER A 1 88 ? -28.208 -15.504 32.289 1.00 44.62 88 SER A CA 1
ATOM 695 C C . SER A 1 88 ? -28.272 -17.019 32.366 1.00 44.62 88 SER A C 1
ATOM 697 O O . SER A 1 88 ? -27.446 -17.662 31.682 1.00 44.62 88 SER A O 1
#

Secondary structure (DSSP, 8-state):
-HHHHHHHHHHTT--S---HHHHHHHIIIIIIITTT--HHHHHHHTT-SSGGGTGGGHHHHHHHHHHHHHHHHHHHHHHHHHHHHS--

Foldseek 3Di:
DQPVVVVVCVVVVPPDRDDPVVVLVCCLQVVAVLVPHDLVNSCVVSVPPDSVVSCVCVVSNVVSVVVVVVVVVVVVVVVVVVVVVVVD

Radius of gyration: 19.89 Å; Cα contacts (8 Å, |Δi|>4): 47; chains: 1; bounding box: 45×27×56 Å